Protein AF-A0A7S3TMF5-F1 (afdb_monomer)

Structure (mmCIF, N/CA/C/O backbone):
data_AF-A0A7S3TMF5-F1
#
_entry.id   AF-A0A7S3TMF5-F1
#
loop_
_atom_site.group_PDB
_atom_site.id
_atom_site.type_symbol
_atom_site.label_atom_id
_atom_site.label_alt_id
_atom_site.label_comp_id
_atom_site.label_asym_id
_atom_site.label_entity_id
_atom_site.label_seq_id
_atom_site.pdbx_PDB_ins_code
_atom_site.Cartn_x
_atom_site.Cartn_y
_atom_site.Cartn_z
_atom_site.occupancy
_atom_site.B_iso_or_equiv
_atom_site.auth_seq_id
_atom_site.auth_comp_id
_atom_site.auth_asym_id
_atom_site.auth_atom_id
_atom_site.pdbx_PDB_model_num
ATOM 1 N N . GLY A 1 1 ? -3.984 14.751 21.676 1.00 71.69 1 GLY A N 1
ATOM 2 C CA . GLY A 1 1 ? -3.467 13.439 21.264 1.00 71.69 1 GLY A CA 1
ATOM 3 C C . GLY A 1 1 ? -2.082 13.598 20.689 1.00 71.69 1 GLY A C 1
ATOM 4 O O . GLY A 1 1 ? -1.747 14.689 20.223 1.00 71.69 1 GLY A O 1
ATOM 5 N N . GLY A 1 2 ? -1.288 12.534 20.746 1.00 89.94 2 GLY A N 1
ATOM 6 C CA . GLY A 1 2 ? -0.014 12.439 20.046 1.00 89.94 2 GLY A CA 1
ATOM 7 C C . GLY A 1 2 ? -0.176 12.533 18.525 1.00 89.94 2 GLY A C 1
ATOM 8 O O . GLY A 1 2 ? -1.271 12.388 17.973 1.00 89.94 2 GLY A O 1
ATOM 9 N N . GLN A 1 3 ? 0.932 12.802 17.840 1.00 94.19 3 GLN A N 1
ATOM 10 C CA . GLN A 1 3 ? 1.003 12.823 16.382 1.00 94.19 3 GLN A CA 1
ATOM 11 C C . GLN A 1 3 ? 2.231 12.038 15.926 1.00 94.19 3 GLN A C 1
ATOM 13 O O . GLN A 1 3 ? 3.313 12.195 16.489 1.00 94.19 3 GLN A O 1
ATOM 18 N N . CYS A 1 4 ? 2.067 11.238 14.876 1.00 94.31 4 CYS A N 1
ATOM 19 C CA . CYS A 1 4 ? 3.146 10.539 14.1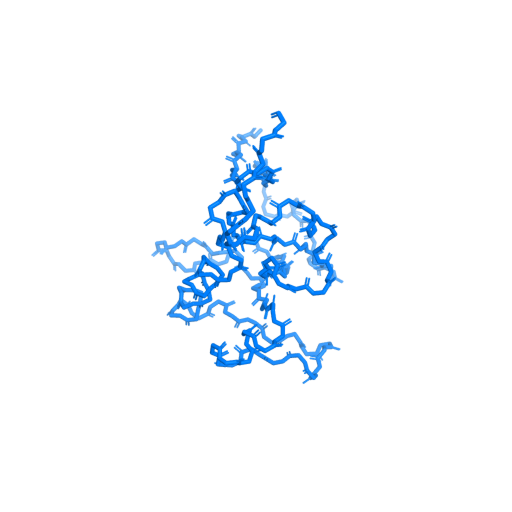94 1.00 94.31 4 CYS A CA 1
ATOM 20 C C . CYS A 1 4 ? 3.144 10.929 12.713 1.00 94.31 4 CYS A C 1
ATOM 22 O O . CYS A 1 4 ? 2.107 10.879 12.053 1.00 94.31 4 CYS A O 1
ATOM 24 N N . THR A 1 5 ? 4.305 11.314 12.187 1.00 95.81 5 THR A N 1
ATOM 25 C CA . THR A 1 5 ? 4.491 11.562 10.754 1.00 95.81 5 THR A CA 1
ATOM 26 C C . THR A 1 5 ? 5.291 10.413 10.162 1.00 95.81 5 THR A C 1
ATOM 28 O O . THR A 1 5 ? 6.408 10.151 10.601 1.00 95.81 5 THR A O 1
ATOM 31 N N . VAL A 1 6 ? 4.740 9.769 9.137 1.00 92.25 6 VAL A N 1
ATOM 32 C CA . VAL A 1 6 ? 5.391 8.703 8.372 1.00 92.25 6 VAL A CA 1
ATOM 33 C C . VAL A 1 6 ? 5.818 9.275 7.015 1.00 92.25 6 VAL A C 1
ATOM 35 O O . VAL A 1 6 ? 4.973 9.420 6.126 1.00 92.25 6 VAL A O 1
ATOM 38 N N . PRO A 1 7 ? 7.097 9.660 6.841 1.00 92.56 7 PRO A N 1
ATOM 39 C CA . PRO A 1 7 ? 7.600 10.164 5.568 1.00 92.56 7 PRO A CA 1
ATOM 40 C C . PRO A 1 7 ? 7.859 9.023 4.574 1.00 92.56 7 PRO A C 1
ATOM 42 O O . PRO A 1 7 ? 8.370 7.964 4.931 1.00 92.56 7 PRO A O 1
ATOM 45 N N . MET A 1 8 ? 7.549 9.264 3.302 1.00 86.88 8 MET A N 1
ATOM 46 C CA . MET A 1 8 ? 7.750 8.360 2.165 1.00 86.88 8 MET A CA 1
ATOM 47 C C . MET A 1 8 ? 8.308 9.175 0.992 1.00 86.88 8 MET A C 1
ATOM 49 O O . MET A 1 8 ? 7.590 9.583 0.074 1.00 86.88 8 MET A O 1
ATOM 53 N N . GLY A 1 9 ? 9.603 9.486 1.062 1.00 83.69 9 GLY A N 1
ATOM 54 C CA . GLY A 1 9 ? 10.234 10.433 0.142 1.00 83.69 9 GLY A CA 1
ATOM 55 C C . GLY A 1 9 ? 9.600 11.820 0.273 1.00 83.69 9 GLY A C 1
ATOM 56 O O . GLY A 1 9 ? 9.609 12.404 1.352 1.00 83.69 9 GLY A O 1
ATOM 57 N N . ASN A 1 10 ? 9.015 12.323 -0.816 1.00 85.75 10 ASN A N 1
ATOM 58 C CA . ASN A 1 10 ? 8.351 13.635 -0.857 1.00 85.75 10 ASN A CA 1
ATOM 59 C C . ASN A 1 10 ? 6.856 13.581 -0.486 1.00 85.75 10 ASN A C 1
ATOM 61 O O . ASN A 1 10 ? 6.151 14.578 -0.628 1.00 85.75 10 ASN A O 1
ATOM 65 N N . GLN A 1 11 ? 6.357 12.422 -0.056 1.00 90.00 11 GLN A N 1
ATOM 66 C CA . GLN A 1 11 ? 4.999 12.233 0.455 1.00 90.00 11 GLN A CA 1
ATOM 67 C C . GLN A 1 11 ? 5.071 11.966 1.961 1.00 90.00 11 GLN A C 1
ATOM 69 O O . GLN A 1 11 ? 6.076 11.460 2.457 1.00 90.00 11 GLN A O 1
ATOM 74 N N . ALA A 1 12 ? 4.008 12.269 2.701 1.00 93.56 12 ALA A N 1
ATOM 75 C CA . ALA A 1 12 ? 3.914 11.911 4.110 1.00 93.56 12 ALA A CA 1
ATOM 76 C C . ALA A 1 12 ? 2.472 11.579 4.483 1.00 93.56 12 ALA A C 1
ATOM 78 O O . ALA A 1 12 ? 1.541 12.231 4.013 1.00 93.56 12 ALA A O 1
ATOM 79 N N . MET A 1 13 ? 2.307 10.594 5.362 1.00 92.25 13 MET A N 1
ATOM 80 C CA . MET A 1 13 ? 1.060 10.383 6.091 1.00 92.25 13 MET A CA 1
ATOM 81 C C . MET A 1 13 ? 1.235 10.904 7.511 1.00 92.25 13 MET A C 1
ATOM 83 O O . MET A 1 13 ? 2.259 10.661 8.148 1.00 92.25 13 MET A O 1
ATOM 87 N N . ILE A 1 14 ? 0.243 11.643 7.996 1.00 94.19 14 ILE A N 1
ATOM 88 C CA . ILE A 1 14 ? 0.241 12.204 9.345 1.00 94.19 14 ILE A CA 1
ATOM 89 C C . ILE A 1 14 ? -0.904 11.548 10.100 1.00 94.19 14 ILE A C 1
ATOM 91 O O . ILE A 1 14 ? -2.069 11.748 9.768 1.00 94.19 14 ILE A O 1
ATOM 95 N N . PHE A 1 15 ? -0.559 10.780 11.123 1.00 91.50 15 PHE A N 1
ATOM 96 C CA . PHE A 1 15 ? -1.506 10.132 12.014 1.00 91.50 15 PHE A CA 1
ATOM 97 C C . PHE A 1 15 ? -1.639 10.975 13.275 1.00 91.50 15 PHE A C 1
ATOM 99 O O . PHE A 1 15 ? -0.639 11.336 13.901 1.00 91.50 15 PHE A O 1
ATOM 106 N N . ARG A 1 16 ? -2.876 11.300 13.643 1.00 90.94 16 ARG A N 1
ATOM 107 C CA . ARG A 1 16 ? -3.204 11.978 14.895 1.00 90.94 16 ARG A CA 1
ATOM 108 C C . ARG A 1 16 ? -4.036 11.036 15.744 1.00 90.94 16 ARG A C 1
ATOM 110 O O . ARG A 1 16 ? -5.006 10.468 15.260 1.00 90.94 16 ARG A O 1
ATOM 117 N N . GLU A 1 17 ? -3.641 10.901 16.997 1.00 89.56 17 GLU A N 1
ATOM 118 C CA . GLU A 1 17 ? -4.345 10.080 17.970 1.00 89.56 17 GLU A CA 1
ATOM 119 C C . GLU A 1 17 ? -5.725 10.671 18.295 1.00 89.56 17 GLU A C 1
ATOM 121 O O . GLU A 1 17 ? -5.845 11.877 18.555 1.00 89.56 17 GLU A O 1
ATOM 126 N N . THR A 1 18 ? -6.740 9.808 18.294 1.00 88.31 18 THR A N 1
ATOM 127 C CA . THR A 1 18 ? -8.096 10.085 18.783 1.00 88.31 18 THR A CA 1
ATOM 128 C C . THR A 1 18 ? -8.234 9.607 20.225 1.00 88.31 18 THR A C 1
ATOM 130 O O . THR A 1 18 ? -7.501 8.722 20.665 1.00 88.31 18 THR A O 1
ATOM 133 N N . ALA A 1 19 ? -9.142 10.212 20.992 1.00 85.62 19 ALA A N 1
ATOM 134 C CA . ALA A 1 19 ? -9.334 9.825 22.389 1.00 85.62 19 ALA A CA 1
ATOM 135 C C . ALA A 1 19 ? -10.026 8.459 22.508 1.00 85.62 19 ALA A C 1
ATOM 137 O O . ALA A 1 19 ? -9.770 7.726 23.463 1.00 85.62 19 ALA A O 1
ATOM 138 N N . THR A 1 20 ? -10.884 8.115 21.541 1.00 85.12 20 THR A N 1
ATOM 139 C CA . THR A 1 20 ? -11.576 6.823 21.478 1.00 85.12 20 THR A CA 1
ATOM 140 C C . THR A 1 20 ? -11.701 6.310 20.035 1.00 85.12 20 THR A C 1
ATOM 142 O O . THR A 1 20 ? -11.482 7.057 19.075 1.00 85.12 20 THR A O 1
ATOM 145 N N . GLU A 1 21 ? -12.028 5.022 19.863 1.00 80.94 21 GLU A N 1
ATOM 146 C CA . 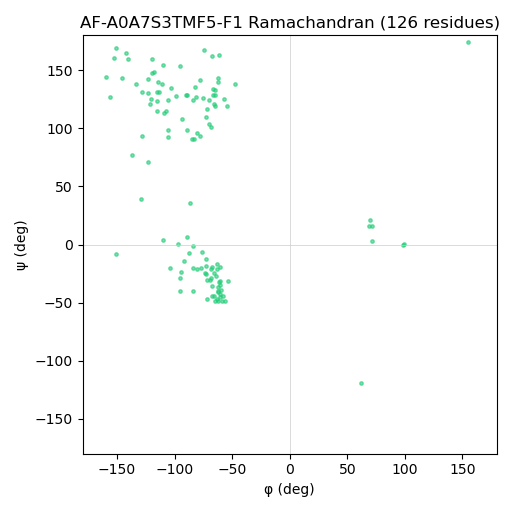GLU A 1 21 ? -12.258 4.416 18.538 1.00 80.94 21 GLU A CA 1
ATOM 147 C C . GLU A 1 21 ? -13.547 4.964 17.884 1.00 80.94 21 GLU A C 1
ATOM 149 O O . GLU A 1 21 ? -13.619 5.067 16.661 1.00 80.94 21 GLU A O 1
ATOM 154 N N . GLU A 1 22 ? -14.547 5.382 18.670 1.00 84.44 22 GLU A N 1
ATOM 155 C CA . GLU A 1 22 ? -15.823 5.931 18.177 1.00 84.44 22 GLU A CA 1
ATOM 156 C C . GLU A 1 22 ? -15.677 7.287 17.470 1.00 84.44 22 GLU A C 1
ATOM 158 O O . GLU A 1 22 ? -16.563 7.683 16.711 1.00 84.44 22 GLU A O 1
ATOM 163 N N . GLU A 1 23 ? -14.570 7.998 17.701 1.00 86.06 23 GLU A N 1
ATOM 164 C CA . GLU A 1 23 ? -14.242 9.244 17.001 1.00 86.06 23 GLU A CA 1
ATOM 165 C C . GLU A 1 23 ? -13.805 9.005 15.545 1.00 86.06 23 GLU A C 1
ATOM 167 O O . GLU A 1 23 ? -13.831 9.936 14.735 1.00 86.06 23 GLU A O 1
ATOM 172 N N . LEU A 1 24 ? -13.410 7.776 15.186 1.00 87.50 24 LEU A N 1
ATOM 173 C CA . LEU A 1 24 ? -12.968 7.455 13.833 1.00 87.50 24 LEU A CA 1
ATOM 174 C C . LEU A 1 24 ? -14.175 7.368 12.884 1.00 87.50 24 LEU A C 1
ATOM 176 O O . LEU A 1 24 ? -15.111 6.598 13.131 1.00 87.50 24 LEU A O 1
ATOM 180 N N . PRO A 1 25 ? -14.176 8.114 11.763 1.00 88.12 25 PRO A N 1
ATOM 181 C CA . PRO A 1 25 ? -15.237 7.995 10.780 1.00 88.12 25 PRO A CA 1
ATOM 182 C C . PRO A 1 25 ? -15.255 6.579 10.203 1.00 88.12 25 PRO A C 1
ATOM 184 O O . PRO A 1 25 ? -14.217 5.957 9.969 1.00 88.12 25 PRO A O 1
ATOM 187 N N . ARG A 1 26 ? -16.460 6.066 9.938 1.00 91.12 26 ARG A N 1
ATOM 188 C CA . ARG A 1 26 ? -16.602 4.784 9.247 1.00 91.12 26 ARG A CA 1
ATOM 189 C C . ARG A 1 26 ? -16.006 4.889 7.850 1.00 91.12 26 ARG A C 1
ATOM 191 O O . ARG A 1 26 ? -16.230 5.872 7.150 1.00 91.12 26 ARG A O 1
ATOM 198 N N . TYR A 1 27 ? -15.318 3.831 7.438 1.00 93.56 27 TYR A N 1
ATOM 199 C CA . TYR A 1 27 ? -14.859 3.690 6.066 1.00 93.56 27 TYR A CA 1
ATOM 200 C C . TYR A 1 27 ? -16.042 3.764 5.088 1.00 93.56 27 TYR A C 1
ATOM 202 O O . TYR A 1 27 ? -16.998 2.997 5.213 1.00 93.56 27 TYR A O 1
ATOM 210 N N . ASP A 1 28 ? -15.971 4.676 4.120 1.00 94.00 28 ASP A N 1
ATOM 211 C CA . ASP A 1 28 ? -17.054 4.964 3.167 1.00 94.00 28 ASP A CA 1
ATOM 212 C C . ASP A 1 28 ? -16.738 4.513 1.724 1.00 94.00 28 ASP A C 1
ATOM 214 O O . ASP A 1 28 ? -17.532 4.737 0.808 1.00 94.00 28 ASP A O 1
ATOM 218 N N . GLY A 1 29 ? -15.587 3.865 1.510 1.00 93.81 29 GLY A N 1
ATOM 219 C CA . GLY A 1 29 ? -15.137 3.431 0.188 1.00 93.81 29 GLY A CA 1
ATOM 220 C C . GLY A 1 29 ? -14.116 4.347 -0.496 1.00 93.81 29 GLY A C 1
ATOM 221 O O . GLY A 1 29 ? -13.716 4.035 -1.619 1.00 93.81 29 GLY A O 1
ATOM 222 N N . HIS A 1 30 ? -13.690 5.458 0.119 1.00 93.88 30 HIS A N 1
ATOM 223 C CA . HIS A 1 30 ? -12.597 6.271 -0.428 1.00 93.88 30 HIS A CA 1
ATOM 224 C C . HIS A 1 30 ? -11.248 5.536 -0.385 1.00 93.88 30 HIS A C 1
ATOM 226 O O . HIS A 1 30 ? -11.073 4.544 0.318 1.00 93.88 30 HIS A O 1
ATOM 232 N N . HIS A 1 31 ? -10.277 6.011 -1.159 1.00 95.44 31 HIS A N 1
ATOM 233 C CA . HIS A 1 31 ? -8.907 5.517 -1.086 1.00 95.44 31 HIS A CA 1
ATOM 234 C C . HIS A 1 31 ? -7.919 6.667 -1.228 1.00 95.44 31 HIS A C 1
ATOM 236 O O . HIS A 1 31 ? -8.247 7.728 -1.765 1.00 95.44 31 HIS A O 1
ATOM 242 N N . VAL A 1 32 ? -6.697 6.432 -0.765 1.00 94.94 32 VAL A N 1
ATOM 243 C CA . VAL A 1 32 ? -5.550 7.303 -1.026 1.00 94.94 32 VAL A CA 1
ATOM 244 C C . VAL A 1 32 ? -4.571 6.588 -1.946 1.00 94.94 32 VAL A C 1
ATOM 246 O O . VAL A 1 32 ? -4.305 5.401 -1.772 1.00 94.94 32 VAL A O 1
ATOM 249 N N . ALA A 1 33 ? -4.027 7.307 -2.925 1.00 95.25 33 ALA A N 1
ATOM 250 C CA . ALA A 1 33 ? -2.969 6.787 -3.781 1.00 95.25 33 ALA A CA 1
ATOM 251 C C . ALA A 1 33 ? -1.600 7.091 -3.161 1.00 95.25 33 ALA A C 1
ATOM 253 O O . ALA A 1 33 ? -1.311 8.245 -2.839 1.00 95.25 33 ALA A O 1
ATOM 254 N N . ILE A 1 34 ? -0.752 6.071 -3.030 1.00 94.44 34 ILE A N 1
ATOM 255 C CA . ILE A 1 34 ? 0.616 6.202 -2.520 1.00 94.44 34 ILE A CA 1
ATOM 256 C C . ILE A 1 34 ? 1.582 5.691 -3.578 1.00 94.44 34 ILE A C 1
ATOM 258 O O . ILE A 1 34 ? 1.534 4.525 -3.963 1.00 94.44 34 ILE A O 1
ATOM 262 N N . TYR A 1 35 ? 2.493 6.553 -4.022 1.00 94.62 35 TYR A N 1
ATOM 263 C CA . TYR A 1 35 ? 3.524 6.170 -4.985 1.00 94.62 35 TYR A CA 1
ATOM 264 C C . TYR A 1 35 ? 4.780 5.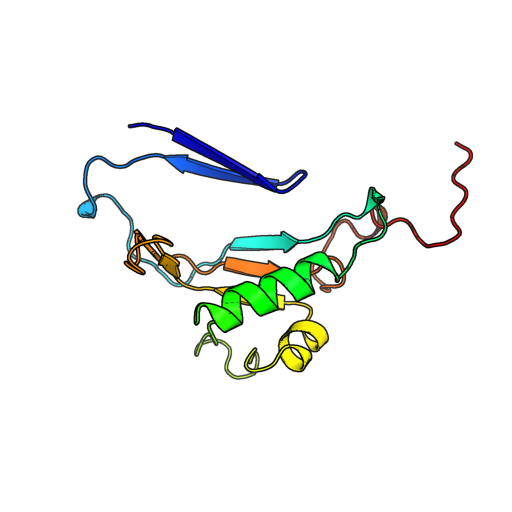665 -4.280 1.00 94.62 35 TYR A C 1
ATOM 266 O O . TYR A 1 35 ? 5.319 6.354 -3.413 1.00 94.62 35 TYR A O 1
ATOM 274 N N . ILE A 1 36 ? 5.260 4.490 -4.687 1.00 94.19 36 ILE A N 1
ATOM 275 C CA . ILE A 1 36 ? 6.445 3.829 -4.140 1.00 94.19 36 ILE A CA 1
ATOM 276 C C . ILE A 1 36 ? 7.526 3.731 -5.220 1.00 94.19 36 ILE A C 1
ATOM 278 O O . ILE A 1 36 ? 7.306 3.164 -6.291 1.00 94.19 36 ILE A O 1
ATOM 282 N N . GLY A 1 37 ? 8.702 4.274 -4.914 1.00 93.12 37 GLY A N 1
ATOM 283 C CA . GLY A 1 37 ? 9.884 4.270 -5.773 1.00 93.12 37 GLY A CA 1
ATOM 284 C C . GLY A 1 37 ? 10.816 5.437 -5.451 1.00 93.12 37 GLY A C 1
ATOM 285 O O . GLY A 1 37 ? 10.483 6.315 -4.651 1.00 93.12 37 GLY A O 1
ATOM 286 N N . ASP A 1 38 ? 11.977 5.457 -6.096 1.00 91.50 38 ASP A N 1
ATOM 287 C CA . ASP A 1 38 ? 12.972 6.524 -5.986 1.00 91.50 38 ASP A CA 1
ATOM 288 C C . ASP A 1 38 ? 13.350 7.003 -7.399 1.00 91.50 38 ASP A C 1
ATOM 290 O O . ASP A 1 38 ? 14.238 6.433 -8.047 1.00 91.50 38 ASP A O 1
ATOM 294 N N . PRO A 1 39 ? 12.685 8.057 -7.912 1.00 87.94 39 PRO A N 1
ATOM 295 C CA . PRO A 1 39 ? 12.904 8.517 -9.280 1.00 87.94 39 PRO A CA 1
ATOM 296 C C . PRO A 1 39 ? 14.321 9.071 -9.497 1.00 87.94 39 PRO A C 1
ATOM 298 O O . PRO A 1 39 ? 14.832 9.023 -10.618 1.00 87.94 39 PRO A O 1
ATOM 301 N N . ALA A 1 40 ? 14.988 9.545 -8.435 1.00 86.81 40 ALA A N 1
ATOM 302 C CA . ALA A 1 40 ? 16.356 10.052 -8.504 1.00 86.81 40 ALA A CA 1
ATOM 303 C C . ALA A 1 40 ? 17.392 8.928 -8.657 1.00 86.81 40 ALA A C 1
ATOM 305 O O . ALA A 1 40 ? 18.471 9.171 -9.206 1.00 86.81 40 ALA A O 1
ATOM 306 N N . LYS A 1 41 ? 17.055 7.711 -8.211 1.00 89.12 41 LYS A N 1
ATOM 307 C CA . LYS A 1 41 ? 17.853 6.489 -8.400 1.00 89.12 41 LYS A CA 1
ATOM 308 C C . LYS A 1 41 ? 17.395 5.636 -9.585 1.00 89.12 41 LYS A C 1
ATOM 310 O O . LYS A 1 41 ? 17.993 4.595 -9.838 1.00 89.12 41 LYS A O 1
ATOM 315 N N . GLY A 1 42 ? 16.360 6.065 -10.308 1.00 89.38 42 GLY A N 1
ATOM 316 C CA . GLY A 1 42 ? 15.763 5.282 -11.392 1.00 89.38 42 GLY A CA 1
ATOM 317 C C . GLY A 1 42 ? 14.976 4.060 -10.904 1.00 89.38 42 GLY A C 1
ATOM 318 O O . GLY A 1 42 ? 14.686 3.175 -11.700 1.00 89.38 42 GLY A O 1
ATOM 319 N N . ASP A 1 43 ? 14.623 3.998 -9.617 1.00 93.31 43 ASP A N 1
ATOM 320 C CA . ASP A 1 43 ? 13.750 2.956 -9.082 1.00 93.31 43 ASP A CA 1
ATOM 321 C C . ASP A 1 43 ? 12.292 3.301 -9.389 1.00 93.31 43 ASP A C 1
ATOM 323 O O . ASP A 1 43 ? 11.648 4.077 -8.677 1.00 93.31 43 ASP A O 1
ATOM 327 N N . THR A 1 44 ? 11.786 2.732 -10.479 1.00 93.81 44 THR A N 1
ATOM 328 C CA 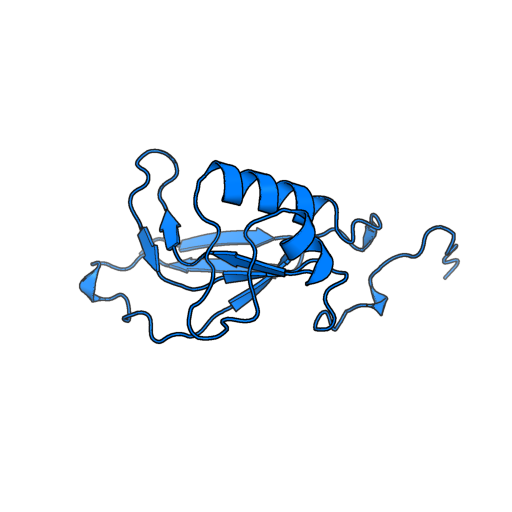. THR A 1 44 ? 10.410 2.933 -10.941 1.00 93.81 44 THR A CA 1
ATOM 329 C C . THR A 1 44 ? 9.441 1.856 -10.458 1.00 93.81 44 THR A C 1
ATOM 331 O O . THR A 1 44 ? 8.241 2.128 -10.373 1.00 93.81 44 THR A O 1
ATOM 334 N N . ALA A 1 45 ? 9.941 0.663 -10.117 1.00 95.44 45 ALA A N 1
ATOM 335 C CA . ALA A 1 45 ? 9.118 -0.500 -9.774 1.00 95.44 45 ALA A CA 1
ATOM 336 C C . ALA A 1 45 ? 9.760 -1.494 -8.782 1.00 95.44 45 ALA A C 1
ATOM 338 O O . ALA A 1 45 ? 9.074 -2.410 -8.314 1.00 95.44 45 ALA A O 1
ATOM 339 N N . ALA A 1 46 ? 11.040 -1.354 -8.422 1.00 96.56 46 ALA A N 1
ATOM 340 C CA . ALA A 1 46 ? 11.712 -2.318 -7.549 1.00 96.56 46 ALA A CA 1
ATOM 341 C C . ALA A 1 46 ? 11.205 -2.198 -6.105 1.00 96.56 46 ALA A C 1
ATOM 343 O O . ALA A 1 46 ? 10.805 -3.201 -5.511 1.00 96.56 46 ALA A O 1
ATOM 344 N N . SER A 1 47 ? 11.104 -0.978 -5.564 1.00 96.12 47 SER A N 1
ATOM 345 C CA . SER A 1 47 ? 10.503 -0.775 -4.234 1.00 96.12 47 SER A CA 1
ATOM 346 C C . SER A 1 47 ? 9.030 -1.193 -4.191 1.00 96.12 47 SER A C 1
ATOM 348 O O . SER A 1 47 ? 8.578 -1.768 -3.202 1.00 96.12 47 SER A O 1
ATOM 350 N N . PHE A 1 48 ? 8.284 -0.960 -5.276 1.00 97.69 48 PHE A N 1
ATOM 351 C CA . PHE A 1 48 ? 6.900 -1.419 -5.414 1.00 97.69 48 PHE A CA 1
ATOM 352 C C . PHE A 1 48 ? 6.801 -2.952 -5.344 1.00 97.69 48 PHE A C 1
ATOM 354 O O . PHE A 1 48 ? 5.976 -3.485 -4.603 1.00 97.69 48 PHE A O 1
ATOM 361 N N . THR A 1 49 ? 7.693 -3.657 -6.045 1.00 98.44 49 THR A N 1
ATOM 362 C CA . THR A 1 49 ? 7.777 -5.126 -6.040 1.00 98.44 49 THR A CA 1
ATOM 363 C C . THR A 1 49 ? 8.010 -5.676 -4.635 1.00 98.44 49 THR A C 1
ATOM 365 O O . THR A 1 49 ? 7.312 -6.591 -4.194 1.00 98.44 49 THR A O 1
ATOM 368 N N . GLU A 1 50 ? 8.977 -5.116 -3.909 1.00 98.19 50 GLU A N 1
ATOM 369 C CA . GLU A 1 50 ? 9.292 -5.565 -2.551 1.00 98.19 50 GLU A CA 1
ATOM 370 C C . GLU A 1 50 ? 8.165 -5.251 -1.564 1.00 98.19 50 GLU A C 1
ATOM 372 O O . GLU A 1 50 ? 7.860 -6.070 -0.694 1.00 98.19 50 GLU A O 1
ATOM 377 N N . MET A 1 51 ? 7.490 -4.111 -1.730 1.00 96.94 51 MET A N 1
ATOM 378 C CA . MET A 1 51 ? 6.315 -3.770 -0.932 1.00 96.94 51 MET A CA 1
ATOM 379 C C . MET A 1 51 ? 5.168 -4.759 -1.171 1.00 96.94 51 MET A C 1
ATOM 381 O O . MET A 1 51 ? 4.621 -5.291 -0.205 1.00 96.94 51 MET A O 1
ATOM 385 N N . TYR A 1 52 ? 4.858 -5.082 -2.432 1.00 98.56 52 TYR A N 1
ATOM 386 C CA . TYR A 1 52 ? 3.844 -6.087 -2.759 1.00 98.56 52 TYR A CA 1
ATOM 387 C C . TYR A 1 52 ? 4.158 -7.433 -2.097 1.00 98.56 52 TYR A C 1
ATOM 389 O 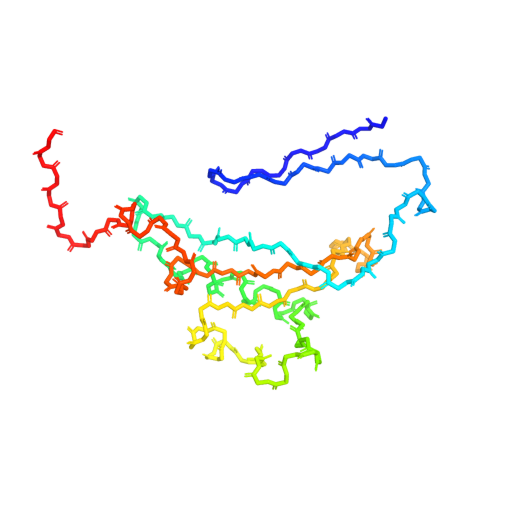O . TYR A 1 52 ? 3.293 -8.010 -1.440 1.00 98.56 52 TYR A O 1
ATOM 397 N N . LYS A 1 53 ? 5.401 -7.925 -2.209 1.00 98.56 53 LYS A N 1
ATOM 398 C CA . LYS A 1 53 ? 5.808 -9.205 -1.601 1.00 98.56 53 LYS A CA 1
ATOM 399 C C . LYS A 1 53 ? 5.581 -9.217 -0.089 1.00 98.56 53 LYS A C 1
ATOM 401 O O . LYS A 1 53 ? 5.049 -10.194 0.432 1.00 98.56 53 LYS A O 1
ATOM 406 N N . ARG A 1 54 ? 5.945 -8.133 0.606 1.00 96.81 54 ARG A N 1
ATOM 407 C CA . ARG A 1 54 ? 5.744 -7.996 2.058 1.00 96.81 54 ARG A CA 1
ATOM 408 C C . ARG A 1 54 ? 4.262 -7.978 2.420 1.00 96.81 54 ARG A C 1
ATOM 410 O O . ARG A 1 54 ? 3.846 -8.744 3.283 1.00 96.81 54 ARG A O 1
ATOM 417 N N . CYS A 1 55 ? 3.457 -7.172 1.728 1.00 97.00 55 CYS A N 1
ATOM 418 C CA . CYS A 1 55 ? 2.011 -7.122 1.948 1.00 97.00 55 CYS A CA 1
ATOM 419 C C . CYS A 1 55 ? 1.336 -8.465 1.649 1.00 97.00 55 CYS A C 1
ATOM 421 O O . CYS A 1 55 ? 0.464 -8.888 2.402 1.00 97.00 55 CYS A O 1
ATOM 423 N N . LYS A 1 56 ? 1.749 -9.162 0.584 1.00 97.88 56 LYS A N 1
ATOM 424 C CA . LYS A 1 56 ? 1.207 -10.477 0.229 1.00 97.88 56 LYS A CA 1
ATOM 425 C C . LYS A 1 56 ? 1.560 -11.526 1.279 1.00 97.88 56 LYS A C 1
ATOM 427 O O . LYS A 1 56 ? 0.677 -12.271 1.690 1.00 97.88 56 LYS A O 1
ATOM 432 N N . ALA A 1 57 ? 2.810 -11.551 1.743 1.00 96.44 57 ALA A N 1
ATOM 433 C CA . ALA A 1 57 ? 3.248 -12.441 2.818 1.00 96.44 57 ALA A CA 1
ATOM 434 C C . ALA A 1 57 ? 2.502 -12.176 4.138 1.00 96.44 57 ALA A C 1
ATOM 436 O O . ALA A 1 57 ? 2.235 -13.112 4.883 1.00 96.44 57 ALA A O 1
ATOM 437 N N . ALA A 1 58 ? 2.122 -10.921 4.393 1.00 94.50 58 ALA A N 1
ATOM 438 C CA . ALA A 1 58 ? 1.323 -10.521 5.548 1.00 94.50 58 ALA A CA 1
ATOM 439 C C . ALA A 1 58 ? -0.200 -10.699 5.358 1.00 94.50 58 ALA A C 1
ATOM 441 O O . ALA A 1 58 ? -0.961 -10.387 6.268 1.00 94.50 58 ALA A O 1
ATOM 442 N N . GLY A 1 59 ? -0.669 -11.158 4.190 1.00 95.50 59 GLY A N 1
ATOM 443 C CA . GLY A 1 59 ? -2.103 -11.314 3.912 1.00 95.50 59 GLY A CA 1
ATOM 444 C C . GLY A 1 59 ? -2.879 -9.995 3.780 1.00 95.50 59 GLY A C 1
ATOM 445 O O . GLY A 1 59 ? -4.093 -9.988 3.938 1.00 95.50 59 GLY A O 1
ATOM 446 N N . LEU A 1 60 ? -2.194 -8.884 3.491 1.00 96.94 60 LEU A N 1
ATOM 447 C CA . LEU A 1 60 ? -2.780 -7.536 3.460 1.00 96.94 60 LEU A CA 1
ATOM 448 C C . LEU A 1 60 ? -3.293 -7.101 2.080 1.00 96.94 60 LEU A C 1
ATOM 450 O O . LEU A 1 60 ? -3.992 -6.093 1.975 1.00 96.94 60 LEU A O 1
ATOM 454 N N . VAL A 1 61 ? -2.924 -7.818 1.015 1.00 98.31 61 VAL A N 1
ATOM 455 C CA . VAL A 1 61 ? -3.362 -7.486 -0.350 1.00 98.31 61 VAL A CA 1
ATOM 456 C C . VAL A 1 61 ? -4.871 -7.689 -0.472 1.00 98.31 61 VAL A C 1
ATOM 458 O O . VAL A 1 61 ? -5.391 -8.753 -0.141 1.00 98.31 61 VAL A O 1
ATOM 461 N N . TYR A 1 62 ? -5.559 -6.671 -0.978 1.00 98.31 62 TYR A N 1
ATOM 462 C CA . TYR A 1 62 ? -7.010 -6.606 -1.055 1.00 98.31 62 TYR A CA 1
ATOM 463 C C . TYR A 1 62 ? -7.484 -6.4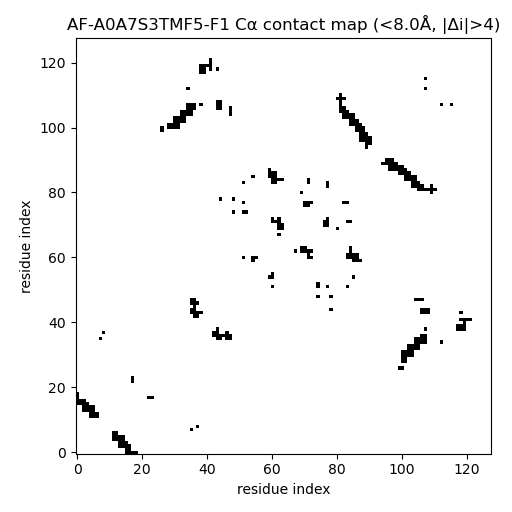46 -2.503 1.00 98.31 62 TYR A C 1
ATOM 465 O O . TYR A 1 62 ? -7.104 -5.503 -3.193 1.00 98.31 62 TYR A O 1
ATOM 473 N N . ASN A 1 63 ? -8.367 -7.343 -2.946 1.00 98.12 63 ASN A N 1
ATOM 474 C CA . ASN A 1 63 ? -9.093 -7.204 -4.208 1.00 98.12 63 ASN A CA 1
ATOM 475 C C . ASN A 1 63 ? -10.434 -6.530 -3.918 1.00 98.12 63 ASN A C 1
ATOM 477 O O . ASN A 1 63 ? -11.319 -7.146 -3.323 1.00 98.12 63 ASN A O 1
ATOM 481 N N . ASN A 1 64 ? -10.587 -5.268 -4.321 1.00 96.75 64 ASN A N 1
ATOM 482 C CA . ASN A 1 64 ? -11.807 -4.515 -4.052 1.00 96.75 64 ASN A CA 1
ATOM 483 C C . ASN A 1 64 ? -12.969 -5.035 -4.929 1.00 96.75 64 ASN A C 1
ATOM 485 O O . ASN A 1 64 ? -12.920 -4.856 -6.149 1.00 96.75 64 ASN A O 1
ATOM 489 N N . PRO A 1 65 ? -14.056 -5.592 -4.351 1.00 95.62 65 PRO A N 1
ATOM 490 C CA . PRO A 1 65 ? -15.186 -6.120 -5.120 1.00 95.62 65 PRO A CA 1
ATOM 491 C C . PRO A 1 65 ? -15.898 -5.078 -5.993 1.00 95.62 65 PRO A C 1
ATOM 493 O O . PRO A 1 65 ? -16.588 -5.439 -6.944 1.00 95.62 65 PRO A O 1
ATOM 496 N N . ARG A 1 66 ? -15.728 -3.780 -5.700 1.00 94.50 66 ARG A N 1
ATOM 497 C CA . ARG A 1 66 ? -16.221 -2.677 -6.539 1.00 94.50 66 ARG A CA 1
ATOM 498 C C . ARG A 1 66 ? -15.557 -2.653 -7.920 1.00 94.50 66 ARG A C 1
ATOM 500 O O . ARG A 1 66 ? -16.161 -2.164 -8.873 1.00 94.50 66 ARG A O 1
ATOM 507 N N . PHE A 1 67 ? -14.334 -3.167 -8.027 1.00 94.62 67 PHE A N 1
ATOM 508 C CA . PHE A 1 67 ? -13.534 -3.187 -9.247 1.00 94.62 67 PHE A CA 1
ATOM 509 C C . PHE A 1 67 ? -13.141 -4.630 -9.592 1.00 94.62 67 PHE A C 1
ATOM 511 O O . PHE A 1 67 ? -11.971 -4.986 -9.499 1.00 94.62 67 PHE A O 1
ATOM 518 N N . PRO A 1 68 ? -14.087 -5.481 -10.029 1.00 95.12 68 PRO A N 1
ATOM 519 C CA . PRO A 1 68 ? -13.845 -6.918 -10.208 1.00 95.12 68 PRO A CA 1
ATOM 520 C C . PRO A 1 68 ? -12.779 -7.252 -11.267 1.00 95.12 68 PRO A C 1
ATOM 522 O O . PRO A 1 68 ? -12.260 -8.361 -11.288 1.00 95.12 68 PRO A O 1
ATOM 525 N N . ASN A 1 69 ? -12.440 -6.296 -12.136 1.00 95.75 69 ASN A N 1
ATOM 526 C CA . ASN A 1 69 ? -11.394 -6.447 -13.150 1.00 95.75 69 ASN A CA 1
ATOM 527 C C . ASN A 1 69 ? -9.989 -6.078 -12.633 1.00 95.75 69 ASN A C 1
ATOM 529 O O . ASN A 1 69 ? -9.009 -6.251 -13.356 1.00 95.75 69 ASN A O 1
ATOM 533 N N . LEU A 1 70 ? -9.890 -5.537 -11.416 1.00 96.38 70 LEU A N 1
ATOM 534 C CA . LEU A 1 70 ? -8.637 -5.184 -10.757 1.00 96.38 70 LEU A CA 1
ATOM 535 C C . LEU A 1 70 ? -8.352 -6.219 -9.669 1.00 96.38 70 LEU A C 1
ATOM 537 O O . LEU A 1 70 ? -8.830 -6.121 -8.540 1.00 96.38 70 LEU A O 1
ATOM 541 N N . VAL A 1 71 ? -7.595 -7.239 -10.058 1.00 97.88 71 VAL A N 1
ATOM 542 C CA . VAL A 1 71 ? -7.194 -8.356 -9.202 1.00 97.88 71 VAL A CA 1
ATOM 543 C C . VAL A 1 71 ? -5.685 -8.299 -9.027 1.00 97.88 71 VAL A C 1
ATOM 545 O O . VAL A 1 71 ? -4.974 -8.013 -9.987 1.00 97.88 71 VAL A O 1
ATOM 548 N N . TYR A 1 72 ? -5.212 -8.566 -7.813 1.00 98.12 72 TYR A N 1
ATOM 549 C CA . TYR A 1 72 ? -3.808 -8.476 -7.412 1.00 98.12 72 TYR A CA 1
ATOM 550 C C . TYR A 1 72 ? -3.363 -9.768 -6.714 1.00 98.12 72 TYR A C 1
ATOM 552 O O . TYR A 1 72 ? -2.663 -9.746 -5.702 1.00 98.12 72 TYR A O 1
ATOM 560 N N . ASP A 1 73 ? -3.825 -10.920 -7.201 1.00 97.81 73 ASP A N 1
ATOM 561 C CA . ASP A 1 73 ? -3.555 -12.203 -6.551 1.00 97.81 73 ASP A CA 1
ATOM 562 C C . ASP A 1 73 ? -2.083 -12.601 -6.663 1.00 97.81 73 ASP A C 1
ATOM 564 O O . ASP A 1 73 ? -1.534 -13.221 -5.742 1.00 97.81 73 ASP A O 1
ATOM 568 N N . THR A 1 74 ? -1.428 -12.191 -7.747 1.00 98.56 74 THR A N 1
ATOM 569 C CA . THR A 1 74 ? -0.020 -12.463 -8.021 1.00 98.56 74 THR A CA 1
ATOM 570 C C . THR A 1 74 ? 0.798 -11.178 -8.152 1.00 98.56 74 THR A C 1
ATOM 572 O O . THR A 1 74 ? 0.277 -10.093 -8.411 1.00 98.56 74 THR A O 1
ATOM 575 N N . LEU A 1 75 ? 2.121 -11.301 -7.987 1.00 98.56 75 LEU A N 1
ATOM 576 C CA . LEU A 1 75 ? 3.032 -10.190 -8.281 1.00 98.56 75 LEU A CA 1
ATOM 577 C C . LEU A 1 75 ? 2.928 -9.771 -9.756 1.00 98.56 75 LEU A C 1
ATOM 579 O O . LEU A 1 75 ? 3.042 -8.590 -10.059 1.00 98.56 75 LEU A O 1
ATOM 583 N N . GLU A 1 76 ? 2.693 -10.725 -10.659 1.00 98.50 76 GLU A N 1
ATOM 584 C CA . GLU A 1 76 ? 2.498 -10.451 -12.083 1.00 98.50 76 GLU A CA 1
ATOM 585 C C . GLU A 1 76 ? 1.288 -9.541 -12.321 1.00 98.50 76 GLU A C 1
ATOM 587 O O . GLU A 1 76 ? 1.396 -8.571 -13.068 1.00 98.50 76 GLU A O 1
ATOM 592 N N . ASP A 1 77 ? 0.173 -9.779 -11.628 1.00 98.31 77 ASP A N 1
ATOM 593 C CA . ASP A 1 77 ? -1.006 -8.917 -11.717 1.00 98.31 77 ASP A CA 1
ATOM 594 C C . ASP A 1 77 ? -0.725 -7.490 -11.247 1.00 98.31 77 ASP A C 1
ATOM 596 O O . ASP A 1 77 ? -1.037 -6.527 -11.952 1.00 98.31 77 ASP A O 1
ATOM 600 N N . ALA A 1 78 ? -0.092 -7.356 -10.078 1.00 98.31 78 ALA A N 1
ATOM 601 C CA . ALA A 1 78 ? 0.252 -6.058 -9.509 1.00 98.31 78 ALA A CA 1
ATOM 602 C C . ALA A 1 78 ? 1.228 -5.281 -10.408 1.00 98.31 78 ALA A C 1
ATOM 604 O O . ALA A 1 78 ? 1.064 -4.079 -10.613 1.00 98.31 78 ALA A O 1
ATOM 605 N N . LEU A 1 79 ? 2.224 -5.958 -10.990 1.00 98.06 79 LEU A N 1
ATOM 606 C CA . LEU A 1 79 ? 3.169 -5.353 -11.932 1.00 98.06 79 LEU A CA 1
ATOM 607 C C . LEU A 1 79 ? 2.494 -4.943 -13.240 1.00 98.06 79 LEU A C 1
ATOM 609 O O . LEU A 1 79 ? 2.712 -3.831 -13.713 1.00 98.06 79 LEU A O 1
ATOM 613 N N . ARG A 1 80 ? 1.642 -5.807 -13.802 1.00 97.44 80 ARG A N 1
ATOM 614 C CA . ARG A 1 80 ? 0.892 -5.530 -15.034 1.00 97.44 80 ARG A CA 1
ATOM 615 C C . ARG A 1 80 ? -0.010 -4.305 -14.889 1.00 97.44 80 ARG A C 1
ATOM 617 O O . ARG A 1 80 ? -0.141 -3.534 -15.836 1.00 97.44 80 ARG A O 1
ATOM 624 N N . LEU A 1 81 ? -0.644 -4.136 -13.728 1.00 97.31 81 LEU A N 1
ATOM 625 C CA . LEU A 1 81 ? -1.501 -2.983 -13.433 1.00 97.31 81 LEU A CA 1
ATOM 626 C C . LEU A 1 81 ? -0.704 -1.761 -12.945 1.00 97.31 81 LEU A C 1
ATOM 628 O O . LEU A 1 81 ? -1.188 -0.634 -13.035 1.00 97.31 81 LEU A O 1
ATOM 632 N N . GLY A 1 82 ? 0.521 -1.962 -12.455 1.00 97.94 82 GLY A N 1
ATOM 633 C CA . GLY A 1 82 ? 1.332 -0.925 -11.816 1.00 97.94 82 GLY A CA 1
ATOM 634 C C . GLY A 1 82 ? 0.772 -0.466 -10.466 1.00 97.94 82 GLY A C 1
ATOM 635 O O . GLY A 1 82 ? 1.147 0.600 -9.976 1.00 97.94 82 GLY A O 1
ATOM 636 N N . GLU A 1 83 ? -0.142 -1.239 -9.880 1.00 98.50 83 GLU A N 1
ATOM 637 C CA . GLU A 1 83 ? -0.796 -0.938 -8.614 1.00 98.50 83 GLU A CA 1
ATOM 638 C C . GLU A 1 83 ? -1.246 -2.207 -7.880 1.00 98.50 83 GLU A C 1
ATOM 640 O O . GLU A 1 83 ? -1.391 -3.269 -8.483 1.00 98.50 83 GLU A O 1
ATOM 645 N N . PHE A 1 84 ? -1.482 -2.084 -6.576 1.00 98.69 84 PHE A N 1
ATOM 646 C CA . PHE A 1 84 ? -2.270 -3.020 -5.772 1.00 98.69 84 PHE A CA 1
ATOM 647 C C . PHE A 1 84 ? -2.927 -2.272 -4.609 1.00 98.69 84 PHE A C 1
ATOM 649 O O . PHE A 1 84 ? -2.609 -1.110 -4.350 1.00 98.69 84 PHE A O 1
ATOM 656 N N . ARG A 1 85 ? -3.852 -2.921 -3.897 1.00 98.56 85 ARG A N 1
ATOM 657 C CA . ARG A 1 85 ? -4.595 -2.289 -2.798 1.00 98.56 85 ARG A CA 1
ATOM 658 C C . ARG A 1 85 ? -4.366 -2.999 -1.470 1.00 98.56 85 ARG A C 1
ATOM 660 O O . ARG A 1 85 ? -4.195 -4.217 -1.428 1.00 98.56 85 ARG A O 1
ATOM 667 N N . VAL A 1 86 ? -4.391 -2.223 -0.391 1.00 97.88 86 VAL A N 1
ATOM 668 C CA . VAL A 1 86 ? -4.429 -2.682 1.007 1.00 97.88 86 VAL A CA 1
ATOM 669 C C . VAL A 1 86 ? -5.581 -1.963 1.697 1.00 97.88 86 VAL A C 1
ATOM 671 O O . VAL A 1 86 ? -5.693 -0.749 1.563 1.00 97.88 86 VAL A O 1
ATOM 674 N N . LEU A 1 87 ? -6.444 -2.683 2.415 1.00 97.50 87 LEU A N 1
ATOM 675 C CA . LEU A 1 87 ? -7.627 -2.088 3.058 1.00 97.50 87 LEU A CA 1
ATOM 676 C C . LEU A 1 87 ? -7.401 -1.705 4.524 1.00 97.50 87 LEU A C 1
ATOM 678 O O . LEU A 1 87 ? -7.901 -0.682 4.990 1.00 97.50 87 LEU A O 1
ATOM 682 N N . ASP A 1 88 ? -6.684 -2.548 5.255 1.00 95.94 88 ASP A N 1
ATOM 683 C CA . ASP A 1 88 ? -6.567 -2.437 6.701 1.00 95.94 88 ASP A CA 1
ATOM 684 C C . ASP A 1 88 ? -5.130 -2.082 7.087 1.00 95.94 88 ASP A C 1
ATOM 686 O O . ASP A 1 88 ? -4.169 -2.715 6.644 1.00 95.94 88 ASP A O 1
ATOM 690 N N . LEU A 1 89 ? -4.992 -1.067 7.940 1.00 91.31 89 LEU A N 1
ATOM 691 C CA . LEU A 1 89 ? -3.785 -0.861 8.726 1.00 91.31 89 LEU A CA 1
ATOM 692 C C . LEU A 1 89 ? -3.868 -1.783 9.933 1.00 91.31 89 LEU A C 1
ATOM 694 O O . LEU A 1 89 ? -4.858 -1.765 10.670 1.00 91.31 89 LEU A O 1
ATOM 698 N N . VAL A 1 90 ? -2.824 -2.579 10.128 1.00 93.50 90 VAL A N 1
ATOM 699 C CA . VAL A 1 90 ? -2.739 -3.552 11.214 1.00 93.50 90 VAL A CA 1
ATOM 700 C C . VAL A 1 90 ? -1.577 -3.225 12.135 1.00 93.50 90 VAL A C 1
ATOM 702 O O . VAL A 1 90 ? -0.544 -2.716 11.699 1.00 93.50 90 VAL A O 1
ATOM 705 N N . ASP A 1 91 ? -1.746 -3.548 13.407 1.00 91.06 91 ASP A N 1
ATOM 706 C CA . ASP A 1 91 ? -0.637 -3.673 14.339 1.00 91.06 91 ASP A CA 1
ATOM 707 C C . ASP A 1 91 ? 0.238 -4.868 13.903 1.00 91.06 91 ASP A C 1
ATOM 709 O O . ASP A 1 91 ? -0.274 -5.987 13.799 1.00 91.06 91 ASP A O 1
ATOM 713 N N . PRO A 1 92 ? 1.535 -4.664 13.610 1.00 87.25 92 PRO A N 1
ATOM 714 C CA . PRO A 1 92 ? 2.405 -5.727 13.117 1.00 87.25 92 PRO A CA 1
ATOM 715 C C . PRO A 1 92 ? 2.715 -6.811 14.160 1.00 87.25 92 PRO A C 1
ATOM 717 O O . PRO A 1 92 ? 3.100 -7.911 13.768 1.00 87.25 92 PRO A O 1
ATOM 720 N N . GLU A 1 93 ? 2.574 -6.531 15.459 1.00 92.31 93 GLU A N 1
ATOM 721 C CA . GLU A 1 93 ? 2.829 -7.508 16.525 1.00 92.31 93 GLU A CA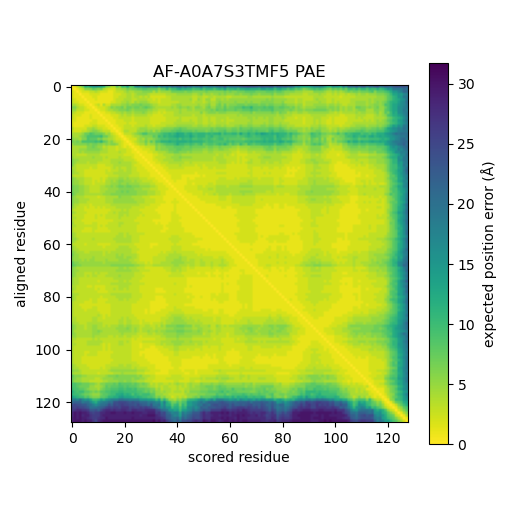 1
ATOM 722 C C . GLU A 1 93 ? 1.613 -8.404 16.767 1.00 92.31 93 GLU A C 1
ATOM 724 O O . GLU A 1 93 ? 1.752 -9.610 16.973 1.00 92.31 93 GLU A O 1
ATOM 729 N N . THR A 1 94 ? 0.413 -7.819 16.730 1.00 93.12 94 THR A N 1
ATOM 730 C CA . THR A 1 94 ? -0.830 -8.519 17.096 1.00 93.12 94 THR A CA 1
ATOM 731 C C . THR A 1 94 ? -1.689 -8.927 15.902 1.00 93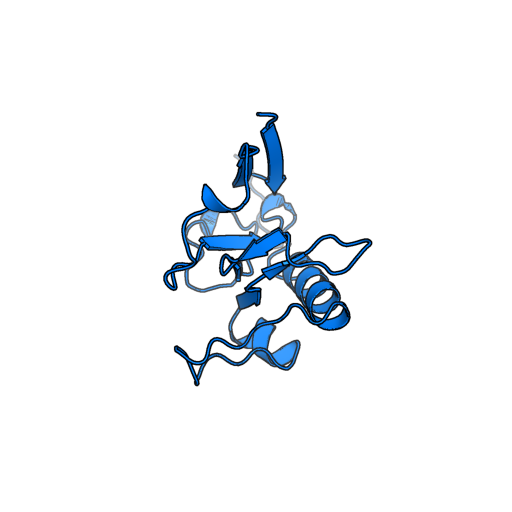.12 94 THR A C 1
ATOM 733 O O . THR A 1 94 ? -2.561 -9.785 16.035 1.00 93.12 94 THR A O 1
ATOM 736 N N . GLY A 1 95 ? -1.493 -8.303 14.739 1.00 89.88 95 GLY A N 1
ATOM 737 C CA . GLY A 1 95 ? -2.363 -8.438 13.571 1.00 89.88 95 GLY A CA 1
ATOM 738 C C . GLY A 1 95 ? -3.727 -7.752 13.721 1.00 89.88 95 GLY A C 1
ATOM 739 O O . GLY A 1 95 ? -4.561 -7.863 12.821 1.00 89.88 95 GLY A O 1
ATOM 740 N N . LYS A 1 96 ? -3.992 -7.045 14.834 1.00 93.00 96 LYS A N 1
ATOM 741 C CA . LYS A 1 96 ? -5.254 -6.319 15.040 1.00 93.00 96 LYS A CA 1
ATOM 742 C C . LYS A 1 96 ? -5.365 -5.190 14.014 1.00 93.00 96 LYS A C 1
ATOM 744 O O . LYS A 1 96 ? -4.439 -4.398 13.862 1.00 93.00 96 LYS A O 1
ATOM 749 N N . VAL A 1 97 ? -6.523 -5.065 13.365 1.00 92.12 97 VAL A N 1
ATOM 750 C CA . VAL A 1 97 ? -6.848 -3.888 12.545 1.00 92.12 97 VAL A CA 1
ATOM 751 C C . VAL A 1 97 ? -6.944 -2.662 13.452 1.00 92.12 97 VAL A C 1
ATOM 753 O O . VAL A 1 97 ? -7.778 -2.622 14.357 1.00 92.12 97 VAL A O 1
ATOM 756 N N . VAL A 1 98 ? -6.088 -1.671 13.206 1.00 90.31 98 VAL A N 1
ATOM 757 C CA . VAL A 1 98 ? -6.065 -0.394 13.936 1.00 90.31 98 VAL A CA 1
ATOM 758 C C . VAL A 1 98 ? -6.851 0.693 13.212 1.00 90.31 98 VAL A C 1
ATOM 760 O O . VAL A 1 98 ? -7.392 1.589 13.851 1.00 90.31 98 VAL A O 1
ATOM 763 N N . TYR A 1 99 ? -6.935 0.620 11.882 1.00 91.38 99 TYR A N 1
ATOM 764 C CA . TYR A 1 99 ? -7.701 1.565 11.077 1.00 91.38 99 TYR A CA 1
ATOM 765 C C . TYR A 1 99 ? -8.032 0.974 9.706 1.00 91.38 99 TYR A C 1
ATOM 767 O O . TYR A 1 99 ? -7.211 0.267 9.123 1.00 91.38 99 TYR A O 1
ATOM 775 N N . ARG A 1 100 ? -9.216 1.292 9.172 1.00 94.50 100 ARG A N 1
ATOM 776 C CA . ARG A 1 100 ? -9.653 0.854 7.841 1.00 94.50 100 ARG A CA 1
ATOM 777 C C . ARG A 1 100 ? -9.682 2.031 6.878 1.00 94.50 100 ARG A C 1
ATOM 779 O O . ARG A 1 100 ? -10.513 2.927 7.007 1.00 94.50 100 ARG A O 1
ATOM 786 N N . LEU A 1 101 ? -8.798 1.988 5.894 1.00 94.75 101 LEU A N 1
ATOM 787 C CA . LEU A 1 101 ? -8.711 2.943 4.802 1.00 94.75 101 LEU A CA 1
ATOM 788 C C . LEU A 1 101 ? -8.030 2.247 3.632 1.00 94.75 101 LEU A C 1
ATOM 790 O O . LEU A 1 101 ? -6.934 1.713 3.779 1.00 94.75 101 LEU A O 1
ATOM 794 N N . GLU A 1 102 ? -8.652 2.279 2.460 1.00 97.50 102 GLU A N 1
ATOM 795 C CA . GLU A 1 102 ? -8.025 1.708 1.278 1.00 97.50 102 GLU A CA 1
ATOM 796 C C . GLU A 1 102 ? -6.825 2.557 0.832 1.00 97.50 102 GLU A C 1
ATOM 798 O O . GLU A 1 102 ? -6.931 3.756 0.567 1.00 97.50 102 GLU A O 1
ATOM 803 N N . HIS A 1 103 ? -5.674 1.905 0.736 1.00 96.38 103 HIS A N 1
ATOM 804 C CA . HIS A 1 103 ? -4.440 2.445 0.196 1.00 96.38 103 HIS A CA 1
ATOM 805 C C . HIS A 1 103 ? -4.201 1.794 -1.160 1.00 96.38 103 HIS A C 1
ATOM 807 O O . HIS A 1 103 ? -3.977 0.587 -1.259 1.00 96.38 103 HIS A O 1
ATOM 813 N N . GLU A 1 104 ? -4.247 2.601 -2.209 1.00 97.69 104 GLU A N 1
ATOM 814 C CA . GLU A 1 104 ? -3.887 2.205 -3.559 1.00 97.69 104 GLU A CA 1
ATOM 815 C C . GLU A 1 104 ? -2.392 2.468 -3.748 1.00 97.69 104 GLU A C 1
ATOM 817 O O . GLU A 1 104 ? -1.938 3.596 -3.963 1.00 97.69 104 GLU A O 1
ATOM 822 N N . ILE A 1 105 ? -1.605 1.412 -3.592 1.00 97.56 105 ILE A N 1
ATOM 823 C CA . ILE A 1 105 ? -0.153 1.464 -3.683 1.00 97.56 105 ILE A CA 1
ATOM 824 C C . ILE A 1 105 ? 0.216 1.362 -5.156 1.00 97.56 105 ILE A C 1
ATOM 826 O O . ILE A 1 105 ? -0.168 0.412 -5.831 1.00 97.56 105 ILE A O 1
ATOM 830 N N . ARG A 1 106 ? 0.967 2.341 -5.656 1.00 97.75 106 ARG A N 1
ATOM 831 C CA . ARG A 1 106 ? 1.300 2.491 -7.074 1.00 97.75 106 ARG A CA 1
ATOM 832 C C . ARG A 1 106 ? 2.803 2.516 -7.288 1.00 97.75 106 ARG A C 1
ATOM 834 O O . ARG A 1 106 ? 3.542 3.119 -6.510 1.00 97.75 106 ARG A O 1
ATOM 841 N N . SER A 1 107 ? 3.254 1.903 -8.375 1.00 96.81 107 SER A N 1
ATOM 842 C CA . SER A 1 107 ? 4.614 2.107 -8.875 1.00 96.81 107 SER A CA 1
ATOM 843 C C . SER A 1 107 ? 4.736 3.484 -9.542 1.00 96.81 107 SER A C 1
ATOM 845 O O . SER A 1 107 ? 3.734 4.135 -9.861 1.00 96.81 107 SER A O 1
ATOM 847 N N . LEU A 1 108 ? 5.961 3.937 -9.820 1.00 94.81 108 LEU A N 1
ATOM 848 C CA . LEU A 1 108 ? 6.164 5.157 -10.618 1.00 94.81 108 LEU A CA 1
ATOM 849 C C . LEU A 1 108 ? 5.837 4.933 -12.105 1.00 94.81 108 LEU A C 1
ATOM 851 O O . LEU A 1 108 ? 5.711 5.887 -12.879 1.00 94.81 108 LEU A O 1
ATOM 855 N N . GLU A 1 109 ? 5.675 3.678 -12.525 1.00 93.50 109 GLU A N 1
ATOM 856 C CA . GLU A 1 109 ? 5.283 3.296 -13.884 1.00 93.50 109 GLU A CA 1
ATOM 857 C C . GLU A 1 109 ? 3.776 3.417 -14.107 1.00 93.50 109 GLU A C 1
ATOM 859 O O . GLU A 1 109 ? 3.364 3.652 -15.244 1.00 93.50 109 GLU A O 1
ATOM 864 N N . HIS A 1 110 ? 2.975 3.409 -13.034 1.00 96.00 110 HIS A N 1
ATOM 865 C CA . HIS A 1 110 ? 1.525 3.588 -13.089 1.00 96.00 110 HIS A CA 1
ATOM 866 C C . HIS A 1 110 ? 1.121 4.790 -13.961 1.00 96.00 110 HIS A C 1
ATOM 868 O O . HIS A 1 110 ? 1.735 5.864 -13.902 1.00 96.00 110 HIS A O 1
ATOM 874 N N . HIS A 1 111 ? 0.078 4.627 -14.777 1.00 93.38 111 HIS A N 1
ATOM 875 C CA . HIS A 1 111 ? -0.359 5.638 -15.749 1.00 93.38 111 HIS A CA 1
ATOM 876 C C . HIS A 1 111 ? -0.769 6.966 -15.085 1.00 93.38 111 HIS A C 1
ATOM 878 O O . HIS A 1 111 ? -0.551 8.033 -15.649 1.00 93.38 111 HIS A O 1
ATOM 884 N N . GLY A 1 112 ? -1.295 6.904 -13.858 1.00 93.06 112 GLY A N 1
ATOM 885 C CA . GLY A 1 112 ? -1.669 8.068 -13.049 1.00 93.06 112 GLY A CA 1
ATOM 886 C C . GLY A 1 112 ? -0.506 8.818 -12.385 1.00 93.06 112 GLY A C 1
ATOM 887 O O . GLY A 1 112 ? -0.740 9.869 -11.790 1.00 93.06 112 GLY A O 1
ATOM 888 N N . PHE A 1 113 ? 0.737 8.323 -12.460 1.00 92.44 113 PHE A N 1
ATOM 889 C CA . PHE A 1 113 ? 1.884 9.049 -11.910 1.00 92.44 113 PHE A CA 1
ATOM 890 C C . PHE A 1 113 ? 2.170 10.292 -12.761 1.00 92.44 113 PHE A C 1
ATOM 892 O O . PHE A 1 113 ? 2.725 10.192 -13.850 1.00 92.44 113 PHE A O 1
ATOM 899 N N . SER A 1 114 ? 1.795 11.473 -12.272 1.00 88.12 114 SER A N 1
ATOM 900 C CA . SER A 1 114 ? 1.916 12.742 -13.006 1.00 88.12 114 SER A CA 1
ATOM 901 C C . SER A 1 114 ? 3.357 13.247 -13.118 1.00 88.12 114 SER A C 1
ATOM 903 O O . SER A 1 114 ? 3.714 13.930 -14.076 1.00 88.12 114 SER A O 1
ATOM 905 N N . CYS A 1 115 ? 4.224 12.862 -12.184 1.00 86.94 115 CYS A N 1
ATOM 906 C CA . CYS A 1 115 ? 5.599 13.343 -12.101 1.00 86.94 115 CYS A CA 1
ATOM 907 C C . CYS A 1 115 ? 6.589 12.525 -12.953 1.00 86.94 115 CYS A C 1
ATOM 909 O O . CYS A 1 115 ? 7.746 12.363 -12.563 1.00 86.94 115 CYS A O 1
ATOM 911 N N . LYS A 1 116 ? 6.179 12.024 -14.133 1.00 84.19 116 LYS A N 1
ATOM 912 C CA . LYS A 1 116 ? 7.041 11.222 -15.036 1.00 84.19 116 LYS A CA 1
ATOM 913 C C . LYS A 1 116 ? 8.365 11.917 -15.373 1.00 84.19 116 LYS A C 1
ATOM 915 O O . LYS A 1 116 ? 9.373 11.243 -15.548 1.00 84.19 116 LYS A O 1
ATOM 920 N N . ALA A 1 117 ? 8.373 13.251 -15.426 1.00 85.19 117 ALA A N 1
ATOM 921 C CA . ALA A 1 117 ? 9.569 14.055 -15.681 1.00 85.19 117 ALA A CA 1
ATOM 922 C C . ALA A 1 117 ? 10.654 13.923 -14.593 1.00 85.19 117 ALA A C 1
ATOM 924 O O . ALA A 1 117 ? 11.816 14.202 -14.866 1.00 85.19 117 ALA A O 1
ATOM 925 N N . LEU A 1 118 ? 10.296 13.491 -13.377 1.00 82.88 118 LEU A N 1
ATOM 926 C CA . LEU A 1 118 ? 11.256 13.278 -12.290 1.00 82.88 118 LEU A CA 1
ATOM 927 C C . LEU A 1 118 ? 12.049 11.975 -12.447 1.00 82.88 118 LEU A C 1
ATOM 929 O O . LEU A 1 118 ? 13.105 11.836 -11.833 1.00 82.88 118 LEU A O 1
ATOM 933 N N . VAL A 1 119 ? 11.556 11.018 -13.239 1.00 82.44 119 VAL A N 1
ATOM 934 C CA . VAL A 1 119 ? 12.212 9.721 -13.436 1.00 82.44 119 VAL A CA 1
ATOM 935 C C . VAL A 1 119 ? 13.454 9.917 -14.301 1.00 82.44 119 VAL A C 1
ATOM 937 O O . VAL A 1 119 ? 13.351 10.179 -15.503 1.00 82.44 119 VAL A O 1
ATOM 940 N N . LYS A 1 120 ? 14.641 9.765 -13.703 1.00 73.94 120 LYS A N 1
ATOM 941 C CA . LYS A 1 120 ? 15.892 9.773 -14.468 1.00 73.94 120 LYS A CA 1
ATOM 942 C C . LYS A 1 120 ? 15.923 8.576 -15.412 1.00 73.94 120 LYS A C 1
ATOM 944 O O . LYS A 1 120 ? 15.730 7.437 -14.992 1.00 73.94 120 LYS A O 1
ATOM 949 N N . ARG A 1 121 ? 16.200 8.827 -16.693 1.00 63.03 121 ARG A N 1
ATOM 950 C CA . ARG A 1 121 ? 16.413 7.758 -17.674 1.00 63.03 121 ARG A CA 1
ATOM 951 C C . ARG A 1 121 ? 17.861 7.274 -17.567 1.00 63.03 121 ARG A C 1
ATOM 953 O O . ARG A 1 121 ? 18.759 8.120 -17.516 1.00 63.03 121 ARG A O 1
ATOM 960 N N . PRO A 1 122 ? 18.126 5.957 -17.574 1.00 52.25 122 PRO A N 1
ATOM 961 C CA . PRO A 1 122 ? 19.490 5.456 -17.686 1.00 52.25 122 PRO A CA 1
ATOM 962 C C . PRO A 1 122 ? 20.152 6.068 -18.932 1.00 52.25 122 PRO A C 1
ATOM 964 O O . PRO A 1 122 ? 19.640 5.917 -20.039 1.00 52.25 122 PRO A O 1
ATOM 967 N N . GLY A 1 123 ? 21.243 6.818 -18.745 1.00 56.66 123 GLY A N 1
ATOM 968 C CA . GLY A 1 123 ? 21.971 7.500 -19.824 1.00 56.66 123 GLY A CA 1
ATOM 969 C C . GLY A 1 123 ? 21.653 8.987 -20.038 1.00 56.66 123 GLY A C 1
ATOM 970 O O . GLY A 1 123 ? 22.276 9.606 -20.900 1.00 56.66 123 GLY A O 1
ATOM 971 N N . SER A 1 124 ? 20.748 9.608 -19.269 1.00 55.44 124 SER A N 1
ATOM 972 C CA . SER A 1 124 ? 20.591 11.069 -19.317 1.00 55.44 124 SER A CA 1
ATOM 973 C C . SER A 1 124 ? 21.705 11.756 -18.517 1.00 55.44 124 SER A C 1
ATOM 975 O O . SER A 1 124 ? 21.576 11.964 -17.310 1.00 55.44 124 SER A O 1
ATOM 977 N N . ASN A 1 125 ? 22.799 12.125 -19.184 1.00 46.69 125 ASN A N 1
ATOM 978 C CA . ASN A 1 125 ? 23.736 13.115 -18.654 1.00 46.69 125 ASN A CA 1
ATOM 979 C C . ASN A 1 125 ? 23.038 14.481 -18.639 1.00 46.69 125 ASN A C 1
ATOM 981 O O . ASN A 1 125 ? 22.928 15.135 -19.675 1.00 46.69 125 ASN A O 1
ATOM 985 N N . SER A 1 126 ? 22.554 14.920 -17.479 1.00 48.31 126 SER A N 1
ATOM 986 C CA . SER A 1 126 ? 22.147 16.311 -17.288 1.00 48.31 126 SER A CA 1
ATOM 987 C C . SER A 1 126 ? 23.382 17.134 -16.917 1.00 48.31 126 SER A C 1
ATOM 989 O O . SER A 1 126 ? 23.726 17.233 -15.743 1.00 48.31 126 SER A O 1
ATOM 991 N N . ASN A 1 127 ? 24.055 17.695 -17.923 1.00 40.22 127 ASN A N 1
ATOM 992 C CA . ASN A 1 127 ? 24.835 18.917 -17.735 1.00 40.22 127 ASN A CA 1
ATOM 993 C C . ASN A 1 127 ? 23.859 20.090 -17.855 1.00 40.22 127 ASN A C 1
ATOM 995 O O . ASN A 1 127 ? 23.598 20.562 -18.962 1.00 40.22 127 ASN A O 1
ATOM 999 N N . LEU A 1 128 ? 23.297 20.507 -16.725 1.00 39.84 128 LEU A N 1
ATOM 1000 C CA . LEU A 1 128 ? 22.767 21.851 -16.508 1.00 39.84 128 LEU A CA 1
ATOM 1001 C C . LEU A 1 128 ? 23.235 22.314 -15.132 1.00 39.84 128 LEU A C 1
ATOM 1003 O O . LEU A 1 128 ? 23.130 21.493 -14.192 1.00 39.84 128 LEU A O 1
#

Solvent-accessible surface area (backbone atoms only — not comparable to full-atom values): 7776 Å² total; per-residue (Å²): 112,63,74,50,76,50,74,54,87,98,45,69,51,76,50,68,52,66,97,51,78,85,74,55,78,78,74,83,80,65,69,46,80,44,74,32,55,40,34,88,79,49,31,39,46,61,54,31,52,55,48,51,53,52,36,52,76,69,67,41,60,45,64,52,78,91,42,78,89,55,58,50,92,43,70,67,38,21,59,74,64,22,35,44,35,30,40,63,44,54,41,89,90,77,65,47,74,76,46,66,53,36,35,38,41,23,21,54,72,19,88,84,46,83,64,58,86,57,47,51,56,94,84,68,80,78,89,123

pLDDT: mean 90.48, std 11.63, range [39.84, 98.69]

Radius of gyration: 16.57 Å; Cα contacts (8 Å, |Δi|>4): 189; chains: 1; bounding box: 42×34×42 Å

Sequence (128 aa):
GGQCTVPMGNQAMIFRETATEEELPRYDGHHVAIYIGDPAKGDTAASFTEMYKRCKAAGLVYNNPRFPNLVYDTLEDALRLGEFRVLDLVDPETGKVVYRLEHEIRSLEHHGFSCKALVKRPGSNSNL

Secondary structure (DSSP, 8-state):
--E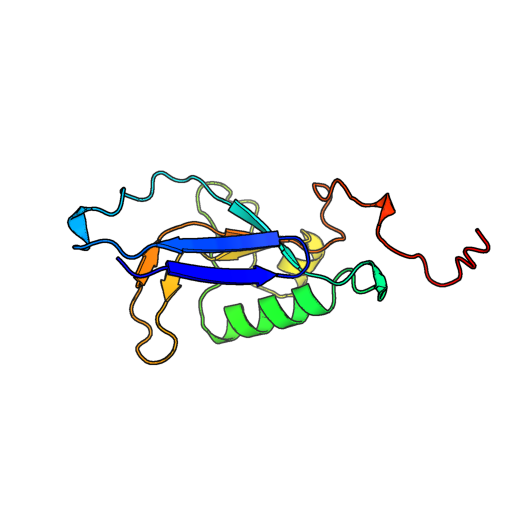EEEEETTEEEEEE--SSGGGSPPP-S-EEEEEESBGGGTBSSHHHHHHHHHHHHTT-B---TT-TT---SSHHHHHHHTEEEEEEEE-TTT--EEEEEEEEEEETTSTT-TTGGGSPPTT-----

Mean predicted aligned error: 5.28 Å

Nearest PDB structures (foldseek):
  8jd6-assembly1_S  TM=2.140E-01  e=9.350E+00  Homo sapiens

Organism: NCBI:txid141414

Foldseek 3Di:
DDWDWDDQDVDIDIDDDDPDPVPDDDEPPDADEDEHADLQVLGQCPRVLVVLVVCVVLVFWDDDPVCNVQDPNDSVSCVVQQWTKGFFDADPVPRDGPDGHIYIYGGCPHPPNPVVVSRDDVPDPDPD